Protein AF-A0A7K2E8W6-F1 (afdb_monomer)

Mean predicted aligned error: 14.7 Å

Secondary structure (DSSP, 8-state):
-----TTTTHHHHHHHHHHHHHHHHHHHHHHHHHHHHHHHHHHHHHHHHHHHHHHHHHHHHHHHHHHHHHHHHHHHHHHHHHHHHHHHHHHHHHHHHHHHHHHHHHHHHHHHHHHHHHHHHTT---PPP-------------

pLDDT: mean 86.45, std 16.89, range [47.06, 98.44]

Solvent-accessible surface area (backbone atoms only — not comparable to full-atom values): 8228 Å² total; per-residue (Å²): 133,86,78,83,50,78,74,75,47,46,65,60,51,46,67,59,48,47,60,52,53,52,51,50,53,51,50,51,52,51,52,50,55,53,51,51,52,54,50,50,54,50,51,49,52,51,51,51,52,53,51,51,53,51,48,51,52,51,52,52,53,53,51,53,50,54,49,52,54,48,55,52,50,53,52,49,53,52,50,49,55,51,50,53,51,51,52,50,54,49,50,53,51,51,52,52,52,49,53,52,49,51,49,52,53,50,54,52,51,52,52,52,51,52,49,52,53,51,44,62,74,66,64,77,63,81,81,78,81,82,80,77,78,76,80,82,86,77,90,84,79,134

Foldseek 3Di:
DDDPDPVNCVVVCCVVVVVVVVVVVVVVVVVVVVVVVVVVVVVVVCVVVVVVVVVVVVVVVVVVVVVVVVVVVVVVVVVVVVVVVVVVVVVVVVVVVVVVVVVVVVVVVVVVVVVVVVCVVVPPDDDDPDDPPDDDDDDDDD

Sequence (142 aa):
METVTLLDLGPIIAAILGPMLAFVAVSMRYQHNDSTKTRELTSELISESSRENRRLISESSRENRRLIERASRENRELIERATDKLSAELADHRQLSEQRHQEVVRSLGEARERLARIEGHLRIGTPPPHENETGEESGRAA

Radius of gyration: 60.52 Å; Cα contacts (8 Å, |Δi|>4): 4; chains: 1; bounding box: 126×43×165 Å

Structure (mmCIF, N/CA/C/O backbone):
data_AF-A0A7K2E8W6-F1
#
_entry.id   AF-A0A7K2E8W6-F1
#
loop_
_atom_site.group_PDB
_atom_site.id
_atom_site.type_symbol
_atom_site.label_atom_id
_atom_site.label_alt_id
_atom_site.label_comp_id
_atom_site.label_asym_id
_atom_site.label_entity_id
_atom_site.label_seq_id
_atom_site.pdbx_PDB_ins_code
_atom_site.Cartn_x
_atom_site.Cartn_y
_atom_site.Cartn_z
_atom_site.occupancy
_atom_site.B_iso_or_equiv
_atom_site.auth_seq_id
_atom_site.auth_comp_id
_atom_site.auth_asym_id
_atom_site.auth_atom_id
_atom_site.pdbx_PDB_model_num
ATOM 1 N N . MET A 1 1 ? -30.868 -17.319 98.111 1.00 47.50 1 MET A N 1
ATOM 2 C CA . MET A 1 1 ? -30.041 -16.859 96.979 1.00 47.50 1 MET A CA 1
ATOM 3 C C . MET A 1 1 ? -30.649 -17.461 95.736 1.00 47.50 1 MET A C 1
ATOM 5 O O . MET A 1 1 ? -30.500 -18.656 95.524 1.00 47.50 1 MET A O 1
ATOM 9 N N . GLU A 1 2 ? -31.440 -16.680 95.009 1.00 53.66 2 GLU A N 1
ATOM 10 C CA . GLU A 1 2 ? -32.034 -17.134 93.752 1.00 53.66 2 GLU A CA 1
ATOM 11 C C . GLU A 1 2 ? -30.914 -17.256 92.718 1.00 53.66 2 GLU A C 1
ATOM 13 O O . GLU A 1 2 ? -30.217 -16.290 92.408 1.00 53.66 2 GLU A O 1
ATOM 18 N N . THR A 1 3 ? -30.668 -18.478 92.256 1.00 53.72 3 THR A N 1
ATOM 19 C CA . THR A 1 3 ? -29.711 -18.750 91.190 1.00 53.72 3 THR A CA 1
ATOM 20 C C . THR A 1 3 ? -30.359 -18.331 89.881 1.00 53.72 3 THR A C 1
ATOM 22 O O . THR A 1 3 ? -31.192 -19.063 89.351 1.00 53.72 3 THR A O 1
ATOM 25 N N . VAL A 1 4 ? -30.007 -17.147 89.376 1.00 59.91 4 VAL A N 1
ATOM 26 C CA . VAL A 1 4 ? -30.399 -16.719 88.028 1.00 59.91 4 VAL A CA 1
ATOM 27 C C . VAL A 1 4 ? -29.858 -17.756 87.052 1.00 59.91 4 VAL A C 1
ATOM 29 O O . VAL A 1 4 ? -28.644 -17.930 86.918 1.00 59.91 4 VAL A O 1
ATOM 32 N N . THR A 1 5 ? -30.759 -18.508 86.428 1.00 59.25 5 THR A N 1
ATOM 33 C CA . THR A 1 5 ? -30.369 -19.529 85.459 1.00 59.25 5 THR A CA 1
ATOM 34 C C . THR A 1 5 ? -30.089 -18.866 84.115 1.00 59.25 5 THR A C 1
ATOM 36 O O . THR A 1 5 ? -30.672 -17.840 83.775 1.00 59.25 5 THR A O 1
ATOM 39 N N . LEU A 1 6 ? -29.196 -19.460 83.321 1.00 56.94 6 LEU A N 1
ATOM 40 C CA . LEU A 1 6 ? -28.830 -18.972 81.985 1.00 56.94 6 LEU A CA 1
ATOM 41 C C . LEU A 1 6 ? -30.056 -18.772 81.059 1.00 56.94 6 LEU A C 1
ATOM 43 O O . LEU A 1 6 ? -29.989 -18.003 80.103 1.00 56.94 6 LEU A O 1
ATOM 47 N N . LEU A 1 7 ? -31.175 -19.443 81.366 1.00 61.59 7 LEU A N 1
ATOM 48 C CA . LEU A 1 7 ? -32.452 -19.328 80.665 1.00 61.59 7 LEU A CA 1
ATOM 49 C C . LEU A 1 7 ? -33.124 -17.952 80.846 1.00 61.59 7 LEU A C 1
ATOM 51 O O . LEU A 1 7 ? -33.717 -17.452 79.892 1.00 61.59 7 LEU A O 1
ATOM 55 N N . ASP A 1 8 ? -32.981 -17.310 82.012 1.00 66.81 8 ASP A N 1
ATOM 56 C CA . ASP A 1 8 ? -33.605 -16.006 82.310 1.00 66.81 8 ASP A CA 1
ATOM 57 C C . ASP A 1 8 ? -32.855 -14.822 81.680 1.00 66.81 8 ASP A C 1
ATOM 59 O O . ASP A 1 8 ? -33.422 -13.748 81.482 1.00 66.81 8 ASP A O 1
ATOM 63 N N . LEU A 1 9 ? -31.583 -15.013 81.306 1.00 71.62 9 LEU A N 1
ATOM 64 C CA . LEU A 1 9 ? -30.803 -14.006 80.576 1.00 71.62 9 LEU A CA 1
ATOM 65 C C . LEU A 1 9 ? -31.080 -14.010 79.064 1.00 71.62 9 LEU A C 1
ATOM 67 O O . LEU A 1 9 ? -30.757 -13.036 78.381 1.00 71.62 9 LEU A O 1
ATOM 71 N N . GLY A 1 10 ? -31.679 -15.080 78.532 1.00 77.75 10 GLY A N 1
ATOM 72 C CA . GLY A 1 10 ? -31.955 -15.258 77.102 1.00 77.75 10 GLY A CA 1
ATOM 73 C C . GLY A 1 10 ? -32.714 -14.092 76.447 1.00 77.75 10 GLY A C 1
ATOM 74 O O . GLY A 1 10 ? -32.266 -13.615 75.403 1.00 77.75 10 GLY A O 1
ATOM 75 N N . PRO A 1 11 ? -33.801 -13.566 77.046 1.00 83.12 11 PRO A N 1
ATOM 76 C CA . PRO A 1 11 ? -34.546 -12.433 76.493 1.00 83.12 11 PRO A CA 1
ATOM 77 C C . PRO A 1 11 ? -33.729 -11.135 76.443 1.00 83.12 11 PRO A C 1
ATOM 79 O O . PRO A 1 11 ? -33.816 -10.389 75.471 1.00 83.12 11 PRO A O 1
ATOM 82 N N . ILE A 1 12 ? -32.899 -10.881 77.461 1.00 81.88 12 ILE A N 1
ATOM 83 C CA . ILE A 1 12 ? -32.038 -9.690 77.533 1.00 81.88 12 ILE A CA 1
ATOM 84 C C . ILE A 1 12 ? -30.930 -9.784 76.479 1.00 81.88 12 ILE A C 1
ATOM 86 O O . ILE A 1 12 ? -30.684 -8.831 75.740 1.00 81.88 12 ILE A O 1
ATOM 90 N N . ILE A 1 13 ? -30.304 -10.956 76.353 1.00 81.56 13 ILE A N 1
ATOM 91 C CA . ILE A 1 13 ? -29.292 -11.226 75.326 1.00 81.56 13 ILE A CA 1
ATOM 92 C C . ILE A 1 13 ? -29.904 -11.091 73.923 1.00 81.56 13 ILE A C 1
ATOM 94 O O . ILE A 1 13 ? -29.300 -10.460 73.057 1.00 81.56 13 ILE A O 1
ATOM 98 N N . ALA A 1 14 ? -31.113 -11.612 73.698 1.00 81.94 14 ALA A N 1
ATOM 99 C CA . ALA A 1 14 ? -31.820 -11.483 72.424 1.00 81.94 14 ALA A CA 1
ATOM 100 C C . ALA A 1 14 ? -32.188 -10.024 72.097 1.00 81.94 14 ALA A C 1
ATOM 102 O O . ALA A 1 14 ? -32.047 -9.608 70.946 1.00 81.94 14 ALA A O 1
ATOM 103 N N . ALA A 1 15 ? -32.596 -9.230 73.092 1.00 86.69 15 ALA A N 1
ATOM 104 C CA . ALA A 1 15 ? -32.916 -7.814 72.915 1.00 86.69 15 ALA A CA 1
ATOM 105 C C . ALA A 1 15 ? -31.688 -6.964 72.540 1.00 86.69 15 ALA A C 1
ATOM 107 O O . ALA A 1 15 ? -31.827 -5.982 71.813 1.00 86.69 15 ALA A O 1
ATOM 108 N N . ILE A 1 16 ? -30.491 -7.349 72.995 1.00 88.25 16 ILE A N 1
ATOM 109 C CA . ILE A 1 16 ? -29.239 -6.633 72.705 1.00 88.25 16 ILE A CA 1
ATOM 110 C C . ILE A 1 16 ? -28.597 -7.129 71.400 1.00 88.25 16 ILE A C 1
ATOM 112 O O . ILE A 1 16 ? -28.210 -6.325 70.550 1.00 88.25 16 ILE A O 1
ATOM 116 N N . LEU A 1 17 ? -28.492 -8.448 71.206 1.00 89.94 17 LEU A N 1
ATOM 117 C CA . LEU A 1 17 ? -27.829 -9.030 70.033 1.00 89.94 17 LEU A CA 1
ATOM 118 C C . LEU A 1 17 ? -28.711 -9.037 68.783 1.00 89.94 17 LEU A C 1
ATOM 120 O O . LEU A 1 17 ? -28.184 -8.938 67.675 1.00 89.94 17 LEU A O 1
ATOM 124 N N . GLY A 1 18 ? -30.033 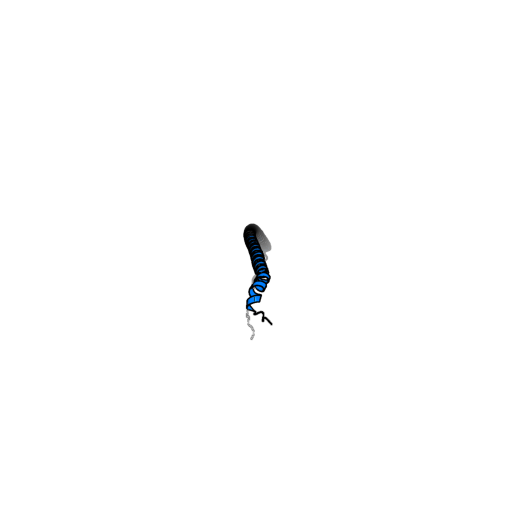-9.127 68.934 1.00 91.50 18 GLY A N 1
ATOM 125 C CA . GLY A 1 18 ? -30.977 -9.151 67.814 1.00 91.50 18 GLY A CA 1
ATOM 126 C C . GLY A 1 18 ? -30.836 -7.942 66.878 1.00 91.50 18 GLY A C 1
ATOM 127 O O . GLY A 1 18 ? -30.625 -8.137 65.678 1.00 91.50 18 GLY A O 1
ATOM 128 N N . PRO A 1 19 ? -30.870 -6.698 67.394 1.00 93.00 19 PRO A N 1
ATOM 129 C CA . PRO A 1 19 ? -30.662 -5.496 66.589 1.00 93.00 19 PRO A CA 1
ATOM 130 C C . PRO A 1 19 ? -29.278 -5.443 65.931 1.00 93.00 19 PRO A C 1
ATOM 132 O O . PRO A 1 19 ? -29.172 -5.060 64.767 1.00 93.00 19 PRO A O 1
ATOM 135 N N . MET A 1 20 ? -28.222 -5.864 66.640 1.00 92.88 20 MET A N 1
ATOM 136 C CA . MET A 1 20 ? -26.860 -5.910 66.091 1.00 92.88 20 MET A CA 1
ATOM 137 C C . MET A 1 20 ? -26.752 -6.882 64.913 1.00 92.88 20 MET A C 1
ATOM 139 O O . MET A 1 20 ? -26.228 -6.518 63.861 1.00 92.88 20 MET A O 1
ATOM 143 N N . LEU A 1 21 ? -27.283 -8.098 65.054 1.00 92.62 21 LEU A N 1
ATOM 144 C CA . LEU A 1 21 ? -27.291 -9.095 63.982 1.00 92.62 21 LEU A CA 1
ATOM 145 C C . LEU A 1 21 ? -28.118 -8.627 62.780 1.00 92.62 21 LEU A C 1
ATOM 147 O O . LEU A 1 21 ? -27.684 -8.794 61.640 1.00 92.62 21 LEU A O 1
ATOM 151 N N . ALA A 1 22 ? -29.267 -7.986 63.018 1.00 92.50 22 ALA A N 1
ATOM 152 C CA . ALA A 1 22 ? -30.075 -7.396 61.954 1.00 92.50 22 ALA A CA 1
ATOM 153 C C . ALA A 1 22 ? -29.315 -6.282 61.213 1.00 92.50 22 ALA A C 1
ATOM 155 O O . ALA A 1 22 ? -29.296 -6.261 59.981 1.00 92.50 22 ALA A O 1
ATOM 156 N N . PHE A 1 23 ? -28.629 -5.401 61.944 1.00 94.56 23 PHE A N 1
ATOM 157 C CA . PHE A 1 23 ? -27.821 -4.330 61.364 1.00 94.56 23 PHE A CA 1
ATOM 158 C C . PHE A 1 23 ? -26.657 -4.868 60.518 1.00 94.56 23 PHE A C 1
ATOM 160 O O . PHE A 1 23 ? -26.439 -4.400 59.396 1.00 94.56 23 PHE A O 1
ATOM 167 N N . VAL A 1 24 ? -25.941 -5.885 61.009 1.00 94.25 24 VAL A N 1
ATOM 168 C CA . VAL A 1 24 ? -24.858 -6.545 60.260 1.00 94.25 24 VAL A CA 1
ATOM 169 C C . VAL A 1 24 ? -25.400 -7.212 58.996 1.00 94.25 24 VAL A C 1
ATOM 171 O O . VAL A 1 24 ? -24.829 -7.028 57.922 1.00 94.25 24 VAL A O 1
ATOM 174 N N . ALA A 1 25 ? -26.527 -7.922 59.082 1.00 92.25 25 ALA A N 1
ATOM 175 C CA . ALA A 1 25 ? -27.146 -8.566 57.925 1.00 92.25 25 ALA A CA 1
ATOM 176 C C . ALA A 1 25 ? -27.578 -7.552 56.850 1.00 92.25 25 ALA A C 1
ATOM 178 O O . ALA A 1 25 ? -27.361 -7.784 55.657 1.00 92.25 25 ALA A O 1
ATOM 179 N N . VAL A 1 26 ? -28.152 -6.413 57.252 1.00 93.25 26 VAL A N 1
ATOM 180 C CA . VAL A 1 26 ? -28.512 -5.322 56.331 1.00 93.25 26 VAL A CA 1
ATOM 181 C C . VAL A 1 26 ? -27.261 -4.705 55.704 1.00 93.25 26 VAL A C 1
ATOM 183 O O . VAL A 1 26 ? -27.216 -4.528 54.486 1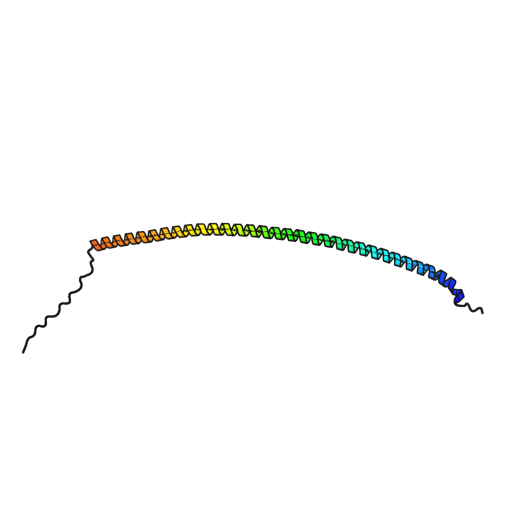.00 93.25 26 VAL A O 1
ATOM 186 N N . SER A 1 27 ? -26.222 -4.450 56.501 1.00 91.12 27 SER A N 1
ATOM 187 C CA . SER A 1 27 ? -24.962 -3.864 56.026 1.00 91.12 27 SER A CA 1
ATOM 188 C C . SER A 1 27 ? -24.244 -4.776 55.028 1.00 91.12 27 SER A C 1
ATOM 190 O O . SER A 1 27 ? -23.800 -4.313 53.979 1.00 91.12 27 SER A O 1
ATOM 192 N N . MET A 1 28 ? -24.193 -6.084 55.300 1.00 90.94 28 MET A N 1
ATOM 193 C CA . MET A 1 28 ? -23.627 -7.073 54.379 1.00 90.94 28 MET A CA 1
ATOM 194 C C . MET A 1 28 ? -24.398 -7.130 53.059 1.00 90.94 28 MET A C 1
ATOM 196 O O . MET A 1 28 ? -23.784 -7.162 51.995 1.00 90.94 28 MET A O 1
ATOM 200 N N . ARG A 1 29 ? -25.738 -7.103 53.099 1.00 89.25 29 ARG A N 1
ATOM 201 C CA . ARG A 1 29 ? -26.561 -7.072 51.877 1.00 89.25 29 ARG A CA 1
ATOM 202 C C . ARG A 1 29 ? -26.336 -5.799 51.071 1.00 89.25 29 ARG A C 1
ATOM 204 O O . ARG A 1 29 ? -26.263 -5.868 49.847 1.00 89.25 29 ARG A O 1
ATOM 211 N N . TYR A 1 30 ? -26.205 -4.660 51.747 1.00 93.25 30 TYR A N 1
ATOM 212 C CA . TYR A 1 30 ? -25.917 -3.389 51.095 1.00 93.25 30 TYR A CA 1
ATOM 213 C C . TYR A 1 30 ? -24.556 -3.420 50.387 1.00 93.25 30 TYR A C 1
ATOM 215 O O . TYR A 1 30 ? -24.488 -3.159 49.189 1.00 93.25 30 TYR A O 1
ATOM 223 N N . GLN A 1 31 ? -23.495 -3.830 51.091 1.00 89.69 31 GLN A N 1
ATOM 224 C CA . GLN A 1 31 ? -22.151 -3.956 50.516 1.00 89.69 31 GLN A CA 1
ATOM 225 C C . GLN A 1 31 ? -22.099 -4.971 49.372 1.00 89.69 31 GLN A C 1
ATOM 227 O O . GLN A 1 31 ? -21.435 -4.733 48.366 1.00 89.69 31 GLN A O 1
ATOM 232 N N . HIS A 1 32 ? -22.815 -6.091 49.499 1.00 90.38 32 HIS A N 1
ATOM 233 C CA . HIS A 1 32 ? -22.897 -7.082 48.435 1.00 90.38 32 HIS A CA 1
ATOM 234 C C . HIS A 1 32 ? -23.528 -6.490 47.171 1.00 90.38 32 HIS A C 1
ATOM 236 O O . HIS A 1 32 ? -22.951 -6.623 46.097 1.00 90.38 32 HIS A O 1
ATOM 242 N N . ASN A 1 33 ? -24.654 -5.785 47.307 1.00 91.12 33 ASN A N 1
ATOM 243 C CA . ASN A 1 33 ? -25.352 -5.165 46.181 1.00 91.12 33 ASN A CA 1
ATOM 244 C C . ASN A 1 33 ? -24.534 -4.042 45.517 1.00 91.12 33 ASN A C 1
ATOM 246 O O . ASN A 1 33 ? -24.563 -3.868 44.301 1.00 91.12 33 ASN A O 1
ATOM 250 N N . ASP A 1 34 ? -23.797 -3.266 46.307 1.00 92.44 34 ASP A N 1
ATOM 251 C CA . ASP A 1 34 ? -22.915 -2.221 45.782 1.00 92.44 34 ASP A CA 1
ATOM 252 C C . ASP A 1 34 ? -21.710 -2.821 45.033 1.00 92.44 34 ASP A C 1
ATOM 254 O O . ASP A 1 34 ? -21.352 -2.404 43.925 1.00 92.44 34 ASP A O 1
ATOM 258 N N . SER A 1 35 ? -21.141 -3.898 45.584 1.00 91.19 35 SER A N 1
ATOM 259 C CA . SER A 1 35 ? -20.049 -4.645 44.959 1.00 91.19 35 SER A CA 1
ATOM 260 C C . SER A 1 35 ? -20.475 -5.317 43.650 1.00 91.19 35 SER A C 1
ATOM 262 O O . SER 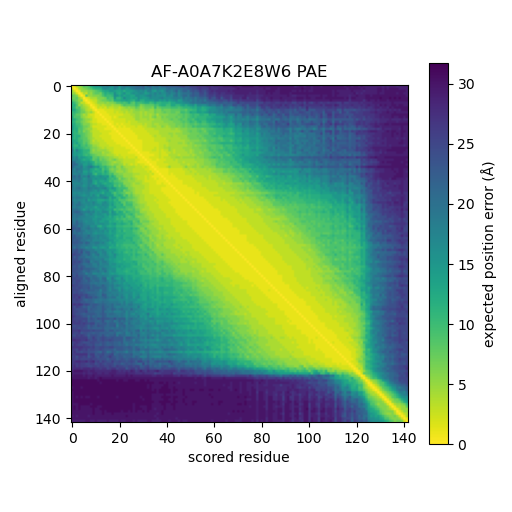A 1 35 ? -19.716 -5.289 42.676 1.00 91.19 35 SER A O 1
ATOM 264 N N . THR A 1 36 ? -21.682 -5.889 43.585 1.00 92.69 36 THR A N 1
ATOM 265 C CA . THR A 1 36 ? -22.204 -6.499 42.351 1.00 92.69 36 THR A CA 1
ATOM 266 C C . THR A 1 36 ? -22.408 -5.456 41.263 1.00 92.69 36 THR A C 1
ATOM 268 O O . THR A 1 36 ? -21.905 -5.650 40.159 1.00 92.69 36 THR A O 1
ATOM 271 N N . LYS A 1 37 ? -23.019 -4.308 41.581 1.00 93.81 37 LYS A N 1
ATOM 272 C CA . LYS A 1 37 ? -23.195 -3.210 40.614 1.00 93.81 37 LYS A CA 1
ATOM 273 C C . LYS A 1 37 ? -21.864 -2.693 40.079 1.00 93.81 37 LYS A C 1
ATOM 275 O O . LYS A 1 37 ? -21.709 -2.503 38.878 1.00 93.81 37 LYS A O 1
ATOM 280 N N . THR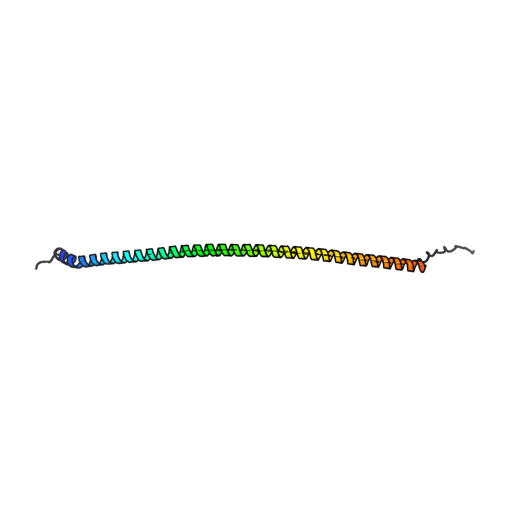 A 1 38 ? -20.877 -2.511 40.955 1.00 93.12 38 THR A N 1
ATOM 281 C CA . THR A 1 38 ? -19.542 -2.047 40.544 1.00 93.12 38 THR A CA 1
ATOM 282 C C . THR A 1 38 ? -18.876 -3.043 39.593 1.00 93.12 38 THR A C 1
ATOM 284 O O . THR A 1 38 ? -18.273 -2.651 38.591 1.00 93.12 38 THR A O 1
ATOM 287 N N . ARG A 1 39 ? -19.007 -4.346 39.870 1.00 94.75 39 ARG A N 1
ATOM 288 C CA . ARG A 1 39 ? -18.496 -5.411 38.996 1.00 94.75 39 ARG A CA 1
ATOM 289 C C . ARG A 1 39 ? -19.198 -5.446 37.646 1.00 94.75 39 ARG A C 1
ATOM 291 O O . ARG A 1 39 ? -18.514 -5.593 36.638 1.00 94.75 39 ARG A O 1
ATOM 298 N N . GLU A 1 40 ? -20.517 -5.298 37.625 1.00 95.38 40 GLU A N 1
ATOM 299 C CA . GLU A 1 40 ? -21.307 -5.252 36.391 1.00 95.38 40 GLU A CA 1
ATOM 300 C C . GLU A 1 40 ? -20.887 -4.072 35.515 1.00 95.38 40 GLU A C 1
ATOM 302 O O . GLU A 1 40 ? -20.497 -4.287 34.370 1.00 95.38 40 GLU A O 1
ATOM 307 N N . LEU A 1 41 ? -20.827 -2.863 36.083 1.00 96.31 41 LEU A N 1
ATOM 308 C CA . LEU A 1 41 ? -20.376 -1.660 35.375 1.00 96.31 41 LEU A CA 1
ATOM 309 C C . LEU A 1 41 ? -18.950 -1.810 34.834 1.00 96.31 41 LEU A C 1
ATOM 311 O O . LEU A 1 41 ? -18.665 -1.454 33.693 1.00 96.31 41 LEU A O 1
ATOM 315 N N . THR A 1 42 ? -18.045 -2.377 35.636 1.00 96.69 42 THR A N 1
ATOM 316 C CA . THR A 1 42 ? -16.659 -2.606 35.204 1.00 96.69 42 THR A CA 1
ATOM 317 C C . THR A 1 42 ? -16.598 -3.631 34.071 1.00 96.69 42 THR A C 1
ATOM 319 O O . THR A 1 42 ? -15.873 -3.441 33.096 1.00 96.69 42 THR A O 1
ATOM 322 N N . SER A 1 43 ? -17.367 -4.716 34.171 1.00 97.00 43 SER A N 1
ATOM 323 C CA . SER A 1 43 ? -17.436 -5.748 33.135 1.00 97.00 43 SER A CA 1
ATOM 324 C C . SER A 1 43 ? -18.034 -5.207 31.837 1.00 97.00 43 SER A C 1
ATOM 326 O O . SER A 1 43 ? -17.565 -5.559 30.752 1.00 97.00 43 SER A O 1
ATOM 328 N N . GLU A 1 44 ? -19.055 -4.360 31.931 1.00 97.56 44 GLU A N 1
ATOM 329 C CA . GLU A 1 44 ? -19.687 -3.718 30.783 1.00 97.56 44 GLU A CA 1
ATOM 330 C C . GLU A 1 44 ? -18.712 -2.771 30.082 1.00 97.56 44 GLU A C 1
ATOM 332 O O . GLU A 1 44 ? -18.482 -2.924 28.881 1.00 97.56 44 GLU A O 1
ATOM 337 N N . LEU A 1 45 ? -18.031 -1.909 30.842 1.00 97.56 45 LEU A N 1
ATOM 338 C CA . LEU A 1 45 ? -17.010 -1.001 30.317 1.00 97.56 45 LEU A CA 1
ATOM 339 C C . LEU A 1 45 ? -15.865 -1.758 29.627 1.00 97.56 45 LEU A C 1
ATOM 341 O O . LEU A 1 45 ? -15.444 -1.397 28.527 1.00 97.56 45 LEU A O 1
ATOM 345 N N . ILE A 1 46 ? -15.371 -2.838 30.243 1.00 97.56 46 ILE A N 1
ATOM 346 C CA . ILE A 1 46 ? -14.326 -3.685 29.646 1.00 97.56 46 ILE A CA 1
ATOM 347 C C . ILE A 1 46 ? -14.830 -4.328 28.351 1.00 97.56 46 ILE A C 1
ATOM 349 O O . ILE A 1 46 ? -14.099 -4.381 27.359 1.00 97.56 46 ILE A O 1
ATOM 353 N N . SER A 1 47 ? -16.066 -4.826 28.340 1.00 97.50 47 SER A N 1
ATOM 354 C CA . SER A 1 47 ? -16.668 -5.449 27.160 1.00 97.50 47 SER A CA 1
ATOM 355 C C . SER A 1 47 ? -16.824 -4.448 26.013 1.00 97.50 47 SER A C 1
ATOM 357 O O . SER A 1 47 ? -16.458 -4.759 24.875 1.00 97.50 47 SER A O 1
ATOM 359 N N . GLU A 1 48 ? -17.311 -3.243 26.303 1.00 97.94 48 GLU A N 1
ATOM 360 C CA . GLU A 1 48 ? -17.475 -2.172 25.322 1.00 97.94 48 GLU A CA 1
ATOM 361 C C . GLU A 1 48 ? -16.125 -1.721 24.756 1.00 97.94 48 GLU A C 1
ATOM 363 O O . GLU A 1 48 ? -15.913 -1.804 23.542 1.00 97.94 48 GLU A O 1
ATOM 368 N N . SER A 1 49 ? -15.165 -1.398 25.626 1.00 96.88 49 SER A N 1
ATOM 369 C CA . SER A 1 49 ? -13.805 -1.027 25.219 1.00 96.88 49 SER A CA 1
ATOM 370 C C . SER A 1 49 ? -13.132 -2.135 24.398 1.00 96.88 49 SER A C 1
ATOM 372 O O . SER A 1 49 ? -12.482 -1.884 23.382 1.00 96.88 49 SER A O 1
ATOM 374 N N . SER A 1 50 ? -13.334 -3.401 24.770 1.00 97.12 50 SER A N 1
ATOM 375 C CA . SER A 1 50 ? -12.802 -4.542 24.022 1.00 97.12 50 SER A CA 1
ATOM 376 C C . SER A 1 50 ? -13.434 -4.696 22.633 1.00 97.12 50 SER A C 1
ATOM 378 O O . SER A 1 50 ? -12.760 -5.142 21.695 1.00 97.12 50 SER A O 1
ATOM 380 N N . ARG A 1 51 ? -14.720 -4.364 22.468 1.00 98.12 51 ARG A N 1
ATOM 381 C CA . ARG A 1 51 ? -15.380 -4.356 21.151 1.00 98.12 51 ARG A CA 1
ATOM 382 C C . ARG A 1 51 ? -14.860 -3.219 20.286 1.00 98.12 51 ARG A C 1
ATOM 384 O O . ARG A 1 51 ? -14.537 -3.460 19.123 1.00 98.12 51 ARG A O 1
ATOM 391 N N . GLU A 1 52 ? -14.742 -2.024 20.850 1.00 98.12 52 GLU A N 1
ATOM 392 C CA . GLU A 1 52 ? -14.221 -0.856 20.143 1.00 98.12 52 GLU A CA 1
ATOM 393 C C . GLU A 1 52 ? -12.777 -1.081 19.682 1.00 98.12 52 GLU A C 1
ATOM 395 O O . GLU A 1 52 ? -12.482 -0.958 18.493 1.00 98.12 52 GLU A O 1
ATOM 400 N N . ASN A 1 53 ? -11.903 -1.554 20.573 1.00 98.00 53 ASN A N 1
ATOM 401 C CA . ASN A 1 53 ? -10.518 -1.877 20.228 1.00 98.00 53 ASN A CA 1
ATOM 402 C C . ASN A 1 53 ? -10.430 -2.911 19.101 1.00 98.00 53 ASN A C 1
ATOM 404 O O . ASN A 1 53 ? -9.654 -2.750 18.158 1.00 98.00 53 ASN A O 1
ATOM 408 N N . ARG A 1 54 ? -11.256 -3.965 19.146 1.00 98.25 54 ARG A N 1
ATOM 409 C CA . ARG A 1 54 ? -11.307 -4.962 18.065 1.00 98.25 54 ARG A CA 1
ATOM 410 C C . ARG A 1 54 ? -11.751 -4.356 16.741 1.00 98.25 54 ARG A C 1
ATOM 412 O O . ARG A 1 54 ? -11.196 -4.709 15.698 1.00 98.25 54 ARG A O 1
ATOM 419 N N . ARG A 1 55 ? -12.726 -3.449 16.772 1.00 98.44 55 ARG A N 1
ATOM 420 C CA . ARG A 1 55 ? -13.190 -2.737 15.582 1.00 98.44 55 ARG A CA 1
ATOM 421 C C . ARG A 1 55 ? -12.076 -1.870 14.992 1.00 98.44 55 ARG A C 1
ATOM 423 O O . ARG A 1 55 ? -11.783 -2.025 13.809 1.00 98.44 55 ARG A O 1
ATOM 430 N N . LEU A 1 56 ? -11.418 -1.048 15.808 1.00 98.31 56 LEU A N 1
ATOM 431 C CA . LEU A 1 56 ? -10.323 -0.173 15.375 1.00 98.31 56 LEU A CA 1
ATOM 432 C C . LEU A 1 56 ? -9.155 -0.966 14.778 1.00 98.31 56 LEU A C 1
ATOM 434 O O . LEU A 1 56 ? -8.665 -0.634 13.699 1.00 98.31 56 LEU A O 1
ATOM 438 N N . ILE A 1 57 ? -8.753 -2.067 15.423 1.00 98.25 57 ILE A N 1
ATOM 439 C CA . ILE A 1 57 ? -7.704 -2.957 14.901 1.00 98.25 57 ILE A CA 1
ATOM 440 C C . ILE A 1 57 ? -8.113 -3.541 13.542 1.00 98.25 57 ILE A C 1
ATOM 442 O O . ILE A 1 57 ? -7.298 -3.600 12.621 1.00 98.25 57 ILE A O 1
ATOM 446 N N . SER A 1 58 ? -9.370 -3.965 13.391 1.00 97.88 58 SER A N 1
ATOM 447 C CA . SER A 1 58 ? -9.863 -4.525 12.129 1.00 97.88 58 SER A CA 1
ATOM 448 C C . SER A 1 58 ? -9.887 -3.488 11.002 1.00 97.88 58 SER A C 1
ATOM 450 O O . SER A 1 58 ? -9.461 -3.786 9.883 1.00 97.88 58 SER A O 1
ATOM 452 N N . GLU A 1 59 ? -10.350 -2.272 11.293 1.00 98.38 59 GLU A N 1
ATOM 453 C CA . GLU A 1 59 ? -10.381 -1.161 10.339 1.00 98.38 59 GLU A CA 1
ATOM 454 C C . GLU A 1 59 ? -8.963 -0.766 9.909 1.00 98.38 59 GLU A C 1
ATOM 456 O O . GLU A 1 59 ? -8.669 -0.778 8.711 1.00 98.38 59 GLU A O 1
ATOM 461 N N . SER A 1 60 ? -8.059 -0.551 10.869 1.00 97.69 60 SER A N 1
ATOM 462 C CA . SER A 1 60 ? -6.654 -0.220 10.599 1.00 97.69 60 SER A CA 1
ATOM 463 C C . SER A 1 60 ? -5.944 -1.320 9.800 1.00 97.69 60 SER A C 1
ATOM 465 O O . SER A 1 60 ? -5.243 -1.045 8.825 1.00 97.69 60 SER A O 1
ATOM 467 N N . SER A 1 61 ? -6.177 -2.593 10.134 1.00 97.56 61 SER A N 1
ATOM 468 C CA . SER A 1 61 ? -5.596 -3.721 9.398 1.00 97.56 61 SER A CA 1
ATOM 469 C C . SER A 1 61 ? -6.072 -3.774 7.940 1.00 97.56 61 SER A C 1
ATOM 471 O O . SER A 1 61 ? -5.271 -4.012 7.029 1.00 97.56 61 SER A O 1
ATOM 473 N N . ARG A 1 62 ? -7.362 -3.506 7.689 1.00 98.31 62 ARG A N 1
ATOM 474 C CA . ARG A 1 62 ? -7.907 -3.425 6.323 1.00 98.31 62 ARG A CA 1
ATOM 475 C C . ARG A 1 62 ? -7.314 -2.261 5.543 1.00 98.31 62 ARG A C 1
ATOM 477 O O . ARG A 1 62 ? -7.002 -2.429 4.365 1.00 98.31 62 ARG A O 1
ATOM 484 N N . GLU A 1 63 ? -7.177 -1.100 6.169 1.00 98.25 63 GLU A N 1
ATOM 485 C CA . GLU A 1 63 ? -6.583 0.071 5.528 1.00 98.25 63 GLU A CA 1
ATOM 486 C C . GLU A 1 63 ? -5.121 -0.178 5.151 1.00 98.25 63 GLU A C 1
ATOM 488 O O . GLU A 1 63 ? -4.756 -0.003 3.986 1.00 98.25 63 GLU A O 1
ATOM 493 N N . ASN A 1 64 ? -4.322 -0.703 6.082 1.00 98.25 64 ASN A N 1
ATOM 494 C CA . ASN A 1 64 ? -2.931 -1.066 5.819 1.00 98.25 64 ASN A CA 1
ATOM 495 C C . ASN A 1 64 ? -2.812 -2.061 4.664 1.00 98.25 64 ASN A C 1
ATOM 497 O O . ASN A 1 64 ? -1.988 -1.874 3.769 1.00 98.25 64 ASN A O 1
ATOM 501 N N . ARG A 1 65 ? -3.674 -3.085 4.622 1.00 98.44 65 ARG A N 1
ATOM 502 C CA . ARG A 1 65 ? -3.688 -4.037 3.504 1.00 98.44 65 ARG A CA 1
ATOM 503 C C . ARG A 1 65 ? -3.970 -3.340 2.169 1.00 98.44 65 ARG A C 1
ATOM 505 O O . ARG A 1 65 ? -3.255 -3.576 1.200 1.00 98.44 65 ARG A O 1
ATOM 512 N N . ARG A 1 66 ? -4.950 -2.432 2.123 1.00 98.19 66 ARG A N 1
ATOM 513 C CA . ARG A 1 66 ? -5.272 -1.656 0.910 1.00 98.19 66 ARG A CA 1
ATOM 514 C C . ARG A 1 66 ? -4.132 -0.740 0.470 1.00 98.19 66 ARG A C 1
ATOM 516 O O . ARG A 1 66 ? -3.975 -0.517 -0.730 1.00 98.19 66 ARG A O 1
ATOM 523 N N . LEU A 1 67 ? -3.387 -0.161 1.409 1.00 98.25 67 LEU A N 1
ATOM 524 C CA . LEU A 1 67 ? -2.221 0.670 1.101 1.00 98.25 67 LEU A CA 1
ATOM 525 C C . LEU A 1 67 ? -1.095 -0.172 0.497 1.00 98.25 67 LEU A C 1
ATOM 527 O O . LEU A 1 67 ? -0.580 0.182 -0.560 1.00 98.25 67 LEU A O 1
ATOM 531 N N . ILE A 1 68 ? -0.790 -1.323 1.101 1.00 98.31 68 ILE A N 1
ATOM 532 C CA . ILE A 1 68 ? 0.229 -2.255 0.596 1.00 98.31 68 ILE A CA 1
ATOM 533 C C . ILE A 1 68 ? -0.124 -2.743 -0.814 1.00 98.31 68 ILE A C 1
ATOM 535 O O . ILE A 1 68 ? 0.725 -2.732 -1.702 1.00 98.31 68 ILE A O 1
ATOM 539 N N . GLU A 1 69 ? -1.378 -3.130 -1.053 1.00 98.12 69 GLU A N 1
ATOM 540 C CA . GLU A 1 69 ? -1.822 -3.579 -2.378 1.00 98.12 69 GLU A CA 1
ATOM 541 C C . GLU A 1 69 ? -1.719 -2.478 -3.441 1.00 98.12 69 GLU A C 1
ATOM 543 O O . GLU A 1 69 ? -1.343 -2.757 -4.579 1.00 98.12 69 GLU A O 1
ATOM 548 N N . ARG A 1 70 ? -2.053 -1.227 -3.093 1.00 98.19 70 ARG A N 1
ATOM 549 C CA . ARG A 1 70 ? -1.905 -0.084 -4.008 1.00 98.19 70 ARG A CA 1
ATOM 550 C C . ARG A 1 70 ? -0.442 0.179 -4.338 1.00 98.19 70 ARG A C 1
ATOM 552 O O . ARG A 1 70 ? -0.092 0.146 -5.512 1.00 98.19 70 ARG A O 1
ATOM 559 N N . ALA A 1 71 ? 0.406 0.310 -3.321 1.00 97.44 71 ALA A N 1
ATOM 560 C CA . ALA A 1 71 ? 1.835 0.536 -3.512 1.00 97.44 71 ALA A CA 1
ATOM 561 C C . ALA A 1 71 ? 2.498 -0.597 -4.315 1.00 97.44 71 ALA A C 1
ATOM 563 O O . ALA A 1 71 ? 3.344 -0.355 -5.170 1.00 97.44 71 ALA A O 1
ATOM 564 N N . SER A 1 72 ? 2.090 -1.850 -4.086 1.00 97.81 72 SER A N 1
ATOM 565 C CA . SER A 1 72 ? 2.606 -2.994 -4.842 1.00 97.81 72 SER A CA 1
ATOM 566 C C . SER A 1 72 ? 2.209 -2.951 -6.321 1.00 97.81 72 SER A C 1
ATOM 568 O O . SER A 1 72 ? 3.046 -3.257 -7.172 1.00 97.81 72 SER A O 1
ATOM 570 N N . ARG A 1 73 ? 0.968 -2.553 -6.637 1.00 98.19 73 ARG A N 1
ATOM 571 C CA . ARG A 1 73 ? 0.517 -2.366 -8.027 1.00 98.19 73 ARG A CA 1
ATOM 572 C C . ARG A 1 73 ? 1.280 -1.239 -8.715 1.00 98.19 73 ARG A C 1
ATOM 574 O O . ARG A 1 73 ? 1.834 -1.465 -9.783 1.00 98.19 73 ARG A O 1
ATOM 581 N N . GLU A 1 74 ? 1.381 -0.083 -8.068 1.00 98.06 74 GLU A N 1
ATOM 582 C CA . GLU A 1 74 ? 2.108 1.075 -8.600 1.00 98.06 74 GLU A CA 1
ATOM 583 C C . GLU A 1 74 ? 3.581 0.745 -8.870 1.00 98.06 74 GLU A C 1
ATOM 585 O O . GLU A 1 74 ? 4.093 1.025 -9.952 1.00 98.06 74 GLU A O 1
ATOM 590 N N . ASN A 1 75 ? 4.253 0.064 -7.937 1.00 98.06 75 ASN A N 1
ATOM 591 C CA . ASN A 1 75 ? 5.637 -0.364 -8.138 1.00 98.06 75 ASN A CA 1
ATOM 592 C C . ASN A 1 75 ? 5.785 -1.340 -9.307 1.00 98.06 75 ASN A C 1
ATOM 594 O O . ASN A 1 75 ? 6.748 -1.238 -10.064 1.00 98.06 75 ASN A O 1
ATOM 598 N N . ARG A 1 76 ? 4.847 -2.282 -9.474 1.00 98.12 76 ARG A N 1
ATOM 599 C CA . ARG A 1 76 ? 4.877 -3.210 -10.610 1.00 98.12 76 ARG A CA 1
ATOM 600 C C . ARG A 1 76 ? 4.741 -2.459 -11.934 1.00 98.12 76 ARG A C 1
ATOM 602 O O . ARG A 1 76 ? 5.538 -2.709 -12.831 1.00 98.12 76 ARG A O 1
ATOM 609 N N . GLU A 1 77 ? 3.801 -1.522 -12.032 1.00 97.94 77 GLU A N 1
ATOM 610 C CA . GLU A 1 77 ? 3.622 -0.706 -13.240 1.00 97.94 77 GLU A CA 1
ATOM 611 C C . GLU A 1 77 ? 4.859 0.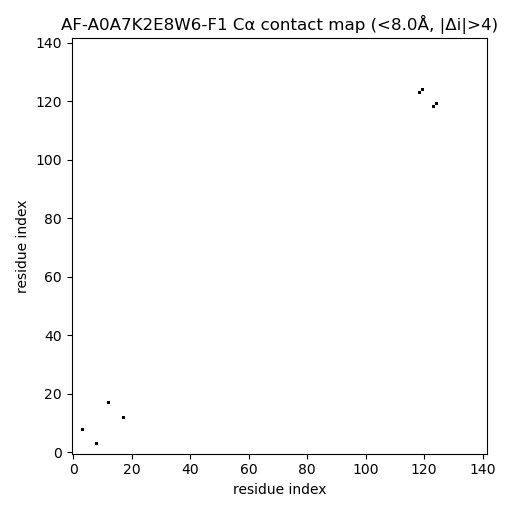144 -13.556 1.00 97.94 77 GLU A C 1
ATOM 613 O O . GLU A 1 77 ? 5.244 0.278 -14.716 1.00 97.94 77 GLU A O 1
ATOM 618 N N . LEU A 1 78 ? 5.508 0.714 -12.536 1.00 98.06 78 LEU A N 1
ATOM 619 C CA . LEU A 1 78 ? 6.744 1.476 -12.722 1.00 98.06 78 LEU A CA 1
ATOM 620 C C . LEU A 1 78 ? 7.882 0.600 -13.250 1.00 98.06 78 LEU A C 1
ATOM 622 O O . LEU A 1 78 ? 8.586 1.012 -14.171 1.00 98.06 78 LEU A O 1
ATOM 626 N N . ILE A 1 79 ? 8.050 -0.601 -12.690 1.00 98.00 79 ILE A N 1
ATOM 627 C CA . ILE A 1 79 ? 9.068 -1.558 -13.139 1.00 98.00 79 ILE A CA 1
ATOM 628 C C . ILE A 1 79 ? 8.805 -1.983 -14.582 1.00 98.00 79 ILE A C 1
ATOM 630 O O . ILE A 1 79 ? 9.742 -2.019 -15.376 1.00 98.00 79 ILE A O 1
ATOM 634 N N . GLU A 1 80 ? 7.556 -2.275 -14.934 1.00 97.94 80 GLU A N 1
ATOM 635 C CA . GLU A 1 80 ? 7.170 -2.670 -16.290 1.00 97.94 80 GLU A CA 1
ATOM 636 C C . GLU A 1 80 ? 7.494 -1.561 -17.296 1.00 97.94 80 GLU A C 1
ATOM 638 O O . GLU A 1 80 ? 8.288 -1.778 -18.208 1.00 97.94 80 GLU A O 1
ATOM 643 N N . ARG A 1 81 ? 7.039 -0.326 -17.045 1.00 97.62 81 ARG A N 1
ATOM 644 C CA . ARG A 1 81 ? 7.345 0.823 -17.918 1.00 97.62 81 ARG A CA 1
ATOM 645 C C . ARG A 1 81 ? 8.843 1.092 -18.039 1.00 97.62 81 ARG A C 1
ATOM 647 O O . ARG A 1 81 ? 9.323 1.442 -19.117 1.00 97.62 81 ARG A O 1
ATOM 654 N N . ALA A 1 82 ? 9.585 0.970 -16.938 1.00 97.38 82 ALA A N 1
ATOM 655 C CA . ALA A 1 82 ? 11.032 1.147 -16.954 1.00 97.38 82 ALA A CA 1
ATOM 656 C C . ALA A 1 82 ? 11.716 0.055 -17.784 1.00 97.38 82 ALA A C 1
ATOM 658 O O . ALA A 1 82 ? 12.618 0.361 -18.559 1.00 97.38 82 ALA A O 1
ATOM 659 N N . THR A 1 83 ? 11.263 -1.192 -17.653 1.00 97.69 83 THR A N 1
ATOM 660 C CA . THR A 1 83 ? 11.789 -2.340 -18.400 1.00 97.69 83 THR A CA 1
ATOM 661 C C . THR A 1 83 ? 11.503 -2.200 -19.889 1.00 97.69 83 THR A C 1
ATOM 663 O O . THR A 1 83 ? 12.420 -2.355 -20.694 1.00 97.69 83 THR A O 1
ATOM 666 N N . ASP A 1 84 ? 10.279 -1.823 -20.257 1.00 97.81 84 ASP A N 1
ATOM 667 C CA . ASP A 1 84 ? 9.890 -1.592 -21.649 1.00 97.81 84 ASP A CA 1
ATOM 668 C C . ASP A 1 84 ? 10.750 -0.500 -22.278 1.00 97.81 84 ASP A C 1
ATOM 670 O O . ASP A 1 84 ? 11.334 -0.699 -23.347 1.00 97.81 84 ASP A O 1
ATOM 674 N N . LYS A 1 85 ? 10.917 0.625 -21.574 1.00 97.81 85 LYS A N 1
ATOM 675 C CA . LYS A 1 85 ? 11.773 1.720 -22.032 1.00 97.81 85 LYS A CA 1
ATOM 676 C C . LYS A 1 85 ? 13.222 1.267 -22.223 1.00 97.81 85 LYS A C 1
ATOM 678 O O . LYS A 1 85 ? 13.808 1.546 -23.265 1.00 97.81 85 LYS A O 1
ATOM 683 N N . LEU A 1 86 ? 13.787 0.548 -21.251 1.00 97.88 86 LEU A N 1
ATOM 684 C CA . LEU A 1 86 ? 15.162 0.053 -21.341 1.00 97.88 86 LEU A CA 1
ATOM 685 C C . LEU A 1 86 ? 15.332 -0.936 -22.498 1.00 97.88 86 LEU A C 1
ATOM 687 O O . LEU A 1 86 ? 16.361 -0.935 -23.168 1.00 97.88 86 LEU A O 1
ATOM 691 N N . SER A 1 87 ? 14.325 -1.778 -22.738 1.00 97.62 87 SER A N 1
ATOM 692 C CA . SER A 1 87 ? 14.343 -2.749 -23.830 1.00 97.62 87 SER A CA 1
ATOM 693 C C . SER A 1 87 ? 14.336 -2.066 -25.200 1.00 97.62 87 SER A C 1
ATOM 695 O O . SER A 1 87 ? 15.098 -2.468 -26.079 1.00 97.62 87 SER A O 1
ATOM 697 N N . ALA A 1 88 ? 13.552 -0.993 -25.351 1.00 97.12 88 ALA A N 1
ATOM 698 C CA . ALA A 1 88 ? 13.520 -0.181 -26.561 1.00 97.12 88 ALA A CA 1
ATOM 699 C C . ALA A 1 88 ? 14.860 0.535 -26.785 1.00 97.12 88 ALA A C 1
ATOM 701 O O . ALA A 1 88 ? 15.452 0.408 -27.853 1.00 97.12 88 ALA A O 1
ATOM 702 N N . GLU A 1 89 ? 15.400 1.195 -25.755 1.00 97.62 89 GLU A N 1
ATOM 703 C CA . GLU A 1 89 ? 16.705 1.867 -25.840 1.00 97.62 89 GLU A CA 1
ATOM 704 C C . GLU A 1 89 ? 17.844 0.884 -26.163 1.00 97.62 89 GLU A C 1
ATOM 706 O O . GLU A 1 89 ? 18.747 1.198 -26.942 1.00 97.62 89 GLU A O 1
ATOM 711 N N . LEU A 1 90 ? 17.802 -0.332 -25.608 1.00 97.75 90 LEU A N 1
ATOM 712 C CA . LEU A 1 90 ? 18.785 -1.372 -25.905 1.00 97.75 90 LEU A CA 1
ATOM 713 C C . LEU A 1 90 ? 18.675 -1.870 -27.353 1.00 97.75 90 LEU A C 1
ATOM 715 O O . LEU A 1 90 ? 19.704 -2.127 -27.986 1.00 97.75 90 LEU A O 1
ATOM 719 N N . ALA A 1 91 ? 17.456 -2.008 -27.878 1.00 97.19 91 ALA A N 1
ATOM 720 C CA . ALA A 1 91 ? 17.226 -2.376 -29.272 1.00 97.19 91 ALA A CA 1
ATOM 721 C C . ALA A 1 91 ? 17.779 -1.304 -30.225 1.00 97.19 91 ALA A C 1
ATOM 723 O O . ALA A 1 91 ? 18.540 -1.640 -31.137 1.00 97.19 91 ALA A O 1
ATOM 724 N N . ASP A 1 92 ? 17.499 -0.029 -29.948 1.00 97.62 92 ASP A N 1
ATOM 725 C CA . ASP A 1 92 ? 18.017 1.107 -30.719 1.00 97.62 92 ASP A CA 1
ATOM 726 C C . ASP A 1 92 ? 19.549 1.154 -30.687 1.00 97.62 92 ASP A C 1
ATOM 728 O O . ASP A 1 92 ? 20.208 1.269 -31.726 1.00 97.62 92 ASP A O 1
ATOM 732 N N . HIS A 1 93 ? 20.144 1.002 -29.499 1.00 97.69 93 HIS A N 1
ATOM 733 C CA . HIS A 1 93 ? 21.597 0.981 -29.348 1.00 97.69 93 HIS A CA 1
ATOM 734 C C . HIS A 1 93 ? 22.232 -0.189 -30.110 1.00 97.69 93 HIS A C 1
ATOM 736 O O . HIS A 1 93 ? 23.266 -0.022 -30.764 1.00 97.69 93 HIS A O 1
ATOM 742 N N . ARG A 1 94 ? 21.620 -1.378 -30.056 1.00 97.81 94 ARG A N 1
ATOM 743 C CA . ARG A 1 94 ? 22.090 -2.553 -30.797 1.00 97.81 94 ARG A CA 1
ATOM 744 C C . ARG A 1 94 ? 22.053 -2.302 -32.301 1.00 97.81 94 ARG A C 1
ATOM 746 O O . ARG A 1 94 ? 23.053 -2.557 -32.969 1.00 97.81 94 ARG A O 1
A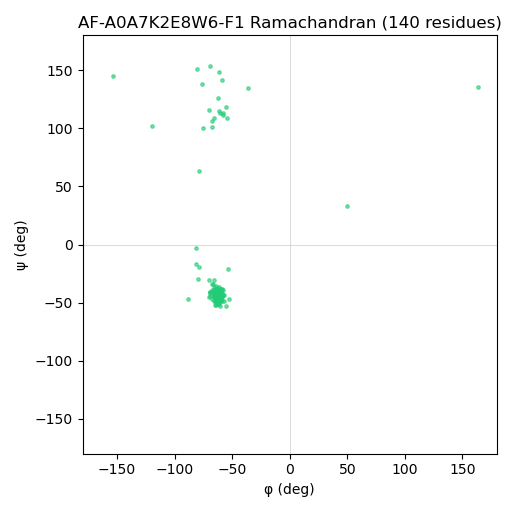TOM 753 N N . GLN A 1 95 ? 20.951 -1.758 -32.811 1.00 97.69 95 GLN A N 1
ATOM 754 C CA . GLN A 1 95 ? 20.811 -1.428 -34.226 1.00 97.69 95 GLN A CA 1
ATOM 755 C C . GLN A 1 95 ? 21.862 -0.403 -34.669 1.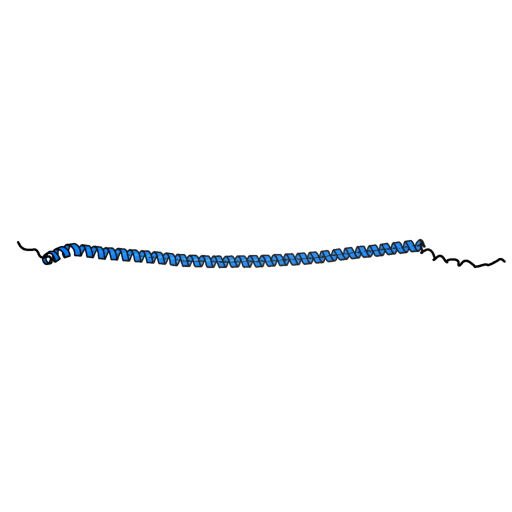00 97.69 95 GLN A C 1
ATOM 757 O O . GLN A 1 95 ? 22.533 -0.609 -35.681 1.00 97.69 95 GLN A O 1
ATOM 762 N N . LEU A 1 96 ? 22.064 0.667 -33.896 1.00 97.62 96 LEU A N 1
ATOM 763 C CA . LEU A 1 96 ? 23.074 1.681 -34.198 1.00 97.62 96 LEU A CA 1
ATOM 764 C C . LEU A 1 96 ? 24.497 1.103 -34.184 1.00 97.62 96 LEU A C 1
ATOM 766 O O . LEU A 1 96 ? 25.308 1.411 -35.060 1.00 97.62 96 LEU A O 1
ATOM 770 N N . SER A 1 97 ? 24.815 0.263 -33.199 1.00 97.31 97 SER A N 1
ATOM 771 C CA . SER A 1 97 ? 26.116 -0.405 -33.118 1.00 97.31 97 SER A CA 1
ATOM 772 C C . SER A 1 97 ? 26.354 -1.318 -34.321 1.00 97.31 97 SER A C 1
ATOM 774 O O . SER A 1 97 ? 27.466 -1.364 -34.846 1.00 97.31 97 SER A O 1
ATOM 776 N N . GLU A 1 98 ? 25.325 -2.034 -34.770 1.00 97.75 98 GLU A N 1
ATOM 777 C CA . GLU A 1 98 ? 25.413 -2.928 -35.921 1.00 97.75 98 GLU A CA 1
ATOM 778 C C . GLU A 1 98 ? 25.581 -2.154 -37.232 1.00 97.75 98 GLU A C 1
ATOM 780 O O . GLU A 1 98 ? 26.453 -2.495 -38.030 1.00 97.75 98 GLU A O 1
ATOM 785 N N . GLN A 1 99 ? 24.859 -1.044 -37.404 1.00 97.88 99 GLN A N 1
ATOM 786 C CA . GLN A 1 99 ? 25.061 -0.120 -38.524 1.00 97.88 99 GLN A CA 1
ATOM 787 C C . GLN A 1 99 ? 26.501 0.405 -38.574 1.00 97.88 99 GLN A C 1
ATOM 789 O O . GLN A 1 99 ? 27.152 0.327 -39.615 1.00 97.88 99 GLN A O 1
ATOM 794 N N . ARG A 1 100 ? 27.033 0.877 -37.438 1.00 97.81 100 ARG A N 1
ATOM 795 C CA . ARG A 1 100 ? 28.426 1.347 -37.350 1.00 97.81 100 ARG A CA 1
ATOM 796 C C . ARG A 1 100 ? 29.423 0.241 -37.675 1.00 97.81 100 ARG A C 1
ATOM 798 O O . ARG A 1 100 ? 30.408 0.485 -38.364 1.00 97.81 100 ARG A O 1
ATOM 805 N N . HIS A 1 101 ? 29.178 -0.978 -37.198 1.00 97.56 101 HIS A N 1
ATOM 806 C CA . HIS A 1 101 ? 30.046 -2.110 -37.503 1.00 97.56 101 HIS A CA 1
ATOM 807 C C .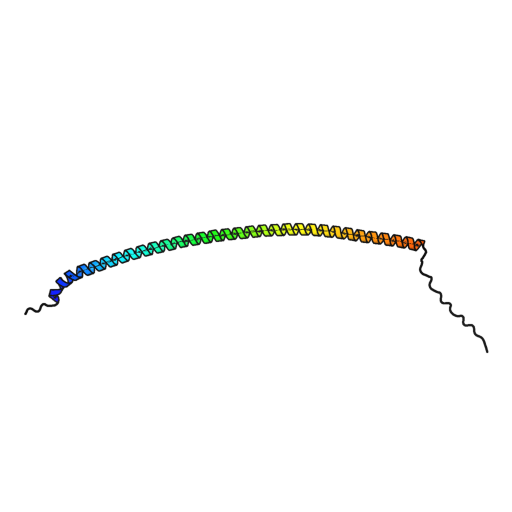 HIS A 1 101 ? 30.041 -2.436 -39.002 1.00 97.56 101 HIS A C 1
ATOM 809 O O . HIS A 1 101 ? 31.105 -2.593 -39.600 1.00 97.56 101 HIS A O 1
ATOM 815 N N . GLN A 1 102 ? 28.861 -2.471 -39.624 1.00 97.38 102 GLN A N 1
ATOM 816 C CA . GLN A 1 102 ? 28.723 -2.685 -41.065 1.00 97.38 102 GLN A CA 1
ATOM 817 C C . GLN A 1 102 ? 29.429 -1.592 -41.873 1.00 97.38 102 GLN A C 1
ATOM 819 O O . GLN A 1 102 ? 30.106 -1.902 -42.853 1.00 97.38 102 GLN A O 1
ATOM 824 N N . GLU A 1 103 ? 29.333 -0.331 -41.452 1.00 97.50 103 GLU A N 1
ATOM 825 C CA . GLU A 1 103 ? 30.034 0.783 -42.092 1.00 97.50 103 GLU A CA 1
ATOM 826 C C . GLU A 1 103 ? 31.558 0.617 -42.026 1.00 97.50 103 GLU A C 1
ATOM 828 O O . GLU A 1 103 ? 32.240 0.746 -43.046 1.00 97.50 103 GLU A O 1
ATOM 833 N N . VAL A 1 104 ? 32.096 0.249 -40.858 1.00 97.50 104 VAL A N 1
ATOM 834 C CA . VAL A 1 104 ? 33.530 -0.031 -40.693 1.00 97.50 104 VAL A CA 1
ATOM 835 C C . VAL A 1 104 ? 33.962 -1.178 -41.605 1.00 97.50 104 VAL A C 1
ATOM 837 O O . VAL A 1 104 ? 34.931 -1.027 -42.350 1.00 97.50 104 VAL A O 1
ATOM 840 N N . VAL A 1 105 ? 33.222 -2.289 -41.617 1.00 97.69 105 VAL A N 1
ATOM 841 C CA . VAL A 1 105 ? 33.505 -3.440 -42.493 1.00 97.69 105 VAL A CA 1
ATOM 842 C C . VAL A 1 105 ? 33.488 -3.028 -43.967 1.00 97.69 105 VAL A C 1
ATOM 844 O O . VAL A 1 105 ? 34.397 -3.393 -44.717 1.00 97.69 105 VAL A O 1
ATOM 847 N N . ARG A 1 106 ? 32.506 -2.218 -44.379 1.00 96.94 106 ARG A N 1
ATOM 848 C CA . ARG A 1 106 ? 32.394 -1.693 -45.747 1.00 96.94 106 ARG A CA 1
ATOM 849 C C . ARG A 1 106 ? 33.598 -0.827 -46.114 1.00 96.94 106 ARG A C 1
ATOM 851 O O . ARG A 1 106 ? 34.224 -1.074 -47.142 1.00 96.94 106 ARG A O 1
ATOM 858 N N . SER A 1 107 ? 33.963 0.128 -45.258 1.00 97.25 107 SER A N 1
ATOM 859 C CA . SER A 1 107 ? 35.116 1.013 -45.482 1.00 97.25 107 SER A CA 1
ATOM 860 C C . SER A 1 107 ? 36.437 0.245 -45.569 1.00 97.25 107 SER A C 1
ATOM 862 O O . SER A 1 107 ? 37.291 0.569 -46.394 1.00 97.25 107 SER A O 1
ATOM 864 N N . LEU A 1 108 ? 36.589 -0.817 -44.770 1.00 97.25 108 LEU A N 1
ATOM 865 C CA . LEU A 1 108 ? 37.771 -1.669 -44.789 1.00 97.25 108 LEU A CA 1
ATOM 866 C C . LEU A 1 108 ? 37.845 -2.473 -46.091 1.00 97.25 108 LEU A C 1
ATOM 868 O O . LEU A 1 108 ? 38.921 -2.591 -46.679 1.00 97.25 108 LEU A O 1
ATOM 872 N N . GLY A 1 109 ? 36.706 -2.989 -46.561 1.00 96.38 109 GLY A N 1
ATOM 873 C CA . GLY A 1 109 ? 36.591 -3.648 -47.861 1.00 96.38 109 GLY A CA 1
ATOM 874 C C . GLY A 1 109 ? 36.988 -2.723 -49.013 1.00 96.38 109 GLY A C 1
ATOM 875 O O . GLY A 1 109 ? 37.834 -3.090 -49.830 1.00 96.38 109 GLY A O 1
ATOM 876 N N . GLU A 1 110 ? 36.460 -1.497 -49.029 1.00 96.81 110 GLU A N 1
ATOM 877 C CA . GLU A 1 110 ? 36.812 -0.477 -50.026 1.00 96.81 110 GLU A CA 1
ATOM 878 C C . GLU A 1 110 ? 38.303 -0.112 -49.968 1.00 96.81 110 GLU A C 1
ATOM 880 O O . GLU A 1 110 ? 38.969 -0.041 -51.004 1.00 96.81 110 GLU A O 1
ATOM 885 N N . ALA A 1 111 ? 38.862 0.080 -48.769 1.00 95.75 111 ALA A N 1
ATOM 886 C CA . ALA A 1 111 ? 40.284 0.365 -48.591 1.00 95.75 111 ALA A CA 1
ATOM 887 C C . ALA A 1 111 ? 41.162 -0.781 -49.120 1.00 95.75 111 ALA A C 1
ATOM 889 O O . ALA A 1 111 ? 42.131 -0.530 -49.840 1.00 95.75 111 ALA A O 1
ATOM 890 N N . ARG A 1 112 ? 40.795 -2.036 -48.835 1.00 95.25 112 ARG A N 1
ATOM 891 C CA . ARG A 1 112 ? 41.504 -3.223 -49.330 1.00 95.25 112 ARG A CA 1
ATOM 892 C C . ARG A 1 112 ? 41.448 -3.330 -50.853 1.00 95.25 112 ARG A C 1
ATOM 894 O O . ARG A 1 112 ? 42.463 -3.624 -51.476 1.00 95.25 112 ARG A O 1
ATOM 901 N N . GLU A 1 113 ? 40.298 -3.062 -51.463 1.00 94.50 113 GLU A N 1
ATOM 902 C CA . GLU A 1 113 ? 40.158 -3.067 -52.924 1.00 94.50 113 GLU A CA 1
ATOM 903 C C . GLU A 1 113 ? 40.988 -1.952 -53.579 1.00 94.50 113 GLU A C 1
ATOM 905 O O . GLU A 1 113 ? 41.608 -2.158 -54.626 1.00 94.50 113 GLU A O 1
ATOM 910 N N . ARG A 1 114 ? 41.036 -0.764 -52.962 1.00 94.12 114 ARG A N 1
ATOM 911 C CA . ARG A 1 114 ? 41.899 0.334 -53.422 1.00 94.12 114 ARG A CA 1
ATOM 912 C C . ARG A 1 114 ? 43.375 -0.051 -53.350 1.00 94.12 114 ARG A C 1
ATOM 914 O O . ARG A 1 114 ? 44.090 0.201 -54.317 1.00 94.12 114 ARG A O 1
ATOM 921 N N . LEU A 1 115 ? 43.811 -0.693 -52.265 1.00 92.69 115 LEU A N 1
ATOM 922 C CA . LEU A 1 115 ? 45.180 -1.201 -52.137 1.00 92.69 115 LEU A CA 1
ATOM 923 C C . LEU A 1 115 ? 45.493 -2.256 -53.202 1.00 92.69 115 LEU A C 1
ATOM 925 O O . LEU A 1 115 ? 46.476 -2.097 -53.915 1.00 92.69 115 LEU A O 1
ATOM 929 N N . ALA A 1 116 ? 44.623 -3.248 -53.403 1.00 88.62 116 ALA A N 1
ATOM 930 C CA . ALA A 1 116 ? 44.817 -4.274 -54.431 1.00 88.62 116 ALA A CA 1
ATOM 931 C C . ALA A 1 116 ? 44.912 -3.679 -55.851 1.00 88.62 116 A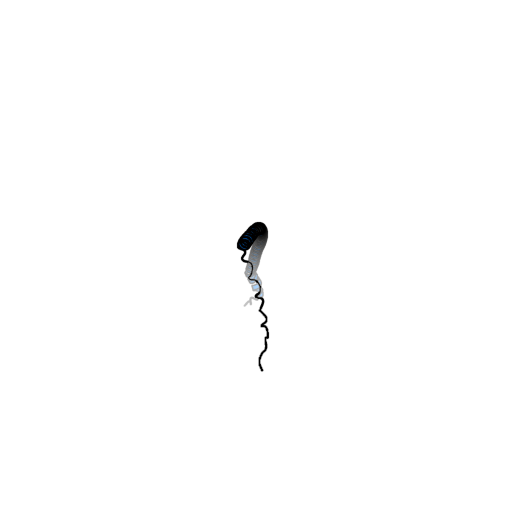LA A C 1
ATOM 933 O O . ALA A 1 116 ? 45.724 -4.117 -56.666 1.00 88.62 116 ALA A O 1
ATOM 934 N N . ARG A 1 117 ? 44.118 -2.640 -56.157 1.00 88.88 117 ARG A N 1
ATOM 935 C CA . ARG A 1 117 ? 44.223 -1.908 -57.431 1.00 88.88 117 ARG A CA 1
ATOM 936 C C . ARG A 1 117 ? 45.566 -1.198 -57.583 1.00 88.88 117 ARG A C 1
ATOM 938 O O . ARG A 1 117 ? 46.146 -1.256 -58.667 1.00 88.88 117 ARG A O 1
ATOM 945 N N . ILE A 1 118 ? 46.048 -0.546 -56.524 1.00 89.25 118 ILE A N 1
ATOM 946 C CA . ILE A 1 118 ? 47.353 0.129 -56.507 1.00 89.25 118 ILE A CA 1
ATOM 947 C C . ILE A 1 118 ? 48.485 -0.897 -56.669 1.00 89.25 118 ILE A C 1
ATOM 949 O O . ILE A 1 118 ? 49.339 -0.718 -57.533 1.00 89.25 118 ILE A O 1
ATOM 953 N N . GLU A 1 119 ? 48.458 -2.001 -55.921 1.00 84.00 119 GLU A N 1
ATOM 954 C CA . GLU A 1 119 ? 49.432 -3.099 -56.028 1.00 84.00 119 GLU A CA 1
ATOM 955 C C . GLU A 1 119 ? 49.462 -3.707 -57.439 1.00 84.00 119 GLU A C 1
ATOM 957 O O . GLU A 1 119 ? 50.538 -3.905 -58.007 1.00 84.00 119 GLU A O 1
ATOM 962 N N . GLY A 1 120 ? 48.291 -3.921 -58.051 1.00 80.62 120 GLY A N 1
ATOM 963 C CA . GLY A 1 120 ? 48.178 -4.397 -59.430 1.00 80.62 120 GLY A CA 1
ATOM 964 C C . GLY A 1 120 ? 48.773 -3.431 -60.464 1.00 80.62 120 GLY A C 1
ATOM 965 O O . GLY A 1 120 ? 49.427 -3.877 -61.407 1.00 80.62 120 GLY A O 1
ATOM 966 N N . HIS A 1 121 ? 48.613 -2.114 -60.276 1.00 68.38 121 HIS A N 1
ATOM 967 C CA . HIS A 1 121 ? 49.243 -1.098 -61.138 1.00 68.38 121 HIS A CA 1
ATOM 968 C C . HIS A 1 121 ? 50.761 -1.025 -60.941 1.00 68.38 121 HIS A C 1
ATOM 970 O O . HIS A 1 121 ? 51.490 -0.735 -61.888 1.00 68.38 121 HIS A O 1
ATOM 976 N N . LEU A 1 122 ? 51.243 -1.319 -59.732 1.00 70.75 122 LEU A N 1
ATOM 977 C CA . LEU A 1 122 ? 52.666 -1.324 -59.398 1.00 70.75 122 LEU A CA 1
ATOM 978 C C . LEU A 1 122 ? 53.390 -2.617 -59.819 1.00 70.75 122 LEU A C 1
ATOM 980 O O . LEU A 1 122 ? 54.607 -2.685 -59.666 1.00 70.75 122 LEU A O 1
ATOM 984 N N . ARG A 1 123 ? 52.688 -3.626 -60.369 1.00 57.72 123 ARG A N 1
ATOM 985 C CA . ARG A 1 123 ? 53.267 -4.916 -60.810 1.00 57.72 123 ARG A CA 1
ATOM 986 C C . ARG A 1 123 ? 54.166 -5.580 -59.750 1.00 57.72 123 ARG A C 1
ATOM 988 O O . ARG A 1 123 ? 55.108 -6.290 -60.095 1.00 57.72 123 ARG A O 1
ATOM 995 N N . ILE A 1 124 ? 53.854 -5.419 -58.462 1.00 59.97 124 ILE A N 1
ATOM 996 C CA . ILE A 1 124 ? 54.524 -6.156 -57.377 1.00 59.97 124 ILE A CA 1
ATOM 997 C C . ILE A 1 124 ? 53.913 -7.566 -57.326 1.00 59.97 124 ILE A C 1
ATOM 999 O O . ILE A 1 124 ? 53.206 -7.945 -56.399 1.00 59.97 124 ILE A O 1
ATOM 1003 N N . GLY A 1 125 ? 54.100 -8.323 -58.406 1.00 50.44 125 GLY A N 1
ATOM 1004 C CA . GLY A 1 125 ? 53.843 -9.754 -58.434 1.00 50.44 125 GLY A CA 1
ATOM 1005 C C . GLY A 1 125 ? 54.981 -10.469 -57.715 1.00 50.44 125 GLY A C 1
ATOM 1006 O O . GLY A 1 125 ? 56.144 -10.103 -57.870 1.00 50.44 125 GLY A O 1
ATOM 1007 N N . THR A 1 126 ? 54.628 -11.470 -56.917 1.00 62.41 126 THR A N 1
ATOM 1008 C CA . THR A 1 126 ? 55.538 -12.444 -56.301 1.00 62.41 126 THR A CA 1
ATOM 1009 C C . THR A 1 126 ? 56.707 -12.820 -57.224 1.00 62.41 126 THR A C 1
ATOM 1011 O O . THR A 1 126 ? 56.457 -13.099 -58.401 1.00 62.41 126 THR A O 1
ATOM 1014 N N . PRO A 1 127 ? 57.959 -12.860 -56.720 1.00 54.09 127 PRO A N 1
ATOM 1015 C CA . PRO A 1 127 ? 59.109 -13.257 -57.526 1.00 54.09 127 PRO A CA 1
ATOM 1016 C C . PRO A 1 127 ? 58.902 -14.684 -58.066 1.00 54.09 127 PRO A C 1
ATOM 1018 O O . PRO A 1 127 ? 58.332 -15.518 -57.354 1.00 54.09 127 PRO A O 1
ATOM 1021 N N . PRO A 1 128 ? 59.307 -14.972 -59.318 1.00 53.66 128 PRO A N 1
ATOM 1022 C CA . PRO A 1 128 ? 59.136 -16.299 -59.897 1.00 53.66 128 PRO A CA 1
ATOM 1023 C C . PRO A 1 128 ? 59.920 -17.337 -59.079 1.00 53.66 128 PRO A C 1
ATOM 1025 O O . PRO A 1 128 ? 60.955 -16.998 -58.496 1.00 53.66 128 PRO A O 1
ATOM 1028 N N . PRO A 1 129 ? 59.442 -18.593 -59.008 1.00 54.28 129 PRO A N 1
ATOM 1029 C CA . PRO A 1 129 ? 60.173 -19.643 -58.320 1.00 54.28 129 PRO A CA 1
ATOM 1030 C C . PRO A 1 129 ? 61.509 -19.840 -59.038 1.00 54.28 129 PRO A C 1
ATOM 1032 O O . PRO A 1 129 ? 61.543 -20.022 -60.253 1.00 54.28 129 PRO A O 1
ATOM 1035 N N . HIS A 1 130 ? 62.605 -19.754 -58.285 1.00 52.91 130 HIS A N 1
ATOM 1036 C CA . HIS A 1 130 ? 63.940 -20.040 -58.790 1.00 52.91 130 HIS A CA 1
ATOM 1037 C C . HIS A 1 130 ? 63.972 -21.471 -59.341 1.00 52.91 130 HIS A C 1
ATOM 1039 O O . HIS A 1 130 ? 63.824 -22.437 -58.591 1.00 52.91 130 HIS A O 1
ATOM 1045 N N . GLU A 1 131 ? 64.145 -21.599 -60.656 1.00 47.06 131 GLU A N 1
ATOM 1046 C CA . GLU A 1 131 ? 64.545 -22.850 -61.288 1.00 47.06 131 GLU A CA 1
ATOM 1047 C C . GLU A 1 131 ? 65.968 -23.158 -60.808 1.00 47.06 131 GLU A C 1
ATOM 1049 O O . GLU A 1 131 ? 66.921 -22.452 -61.133 1.00 47.06 131 GLU A O 1
ATOM 1054 N N . ASN A 1 132 ? 66.102 -24.172 -59.953 1.00 49.69 132 ASN A N 1
ATOM 1055 C CA . ASN A 1 132 ? 67.399 -24.725 -59.596 1.00 49.69 132 ASN A CA 1
ATOM 1056 C C . ASN A 1 132 ? 67.966 -25.417 -60.837 1.00 49.69 132 ASN A C 1
ATOM 1058 O O . ASN A 1 132 ? 67.505 -26.497 -61.209 1.00 49.69 132 ASN A O 1
ATOM 1062 N N . GLU A 1 133 ? 68.963 -24.786 -61.454 1.00 47.50 133 GLU A N 1
ATOM 1063 C CA . GLU A 1 133 ? 69.826 -25.392 -62.461 1.00 47.50 133 GLU A CA 1
ATOM 1064 C C . GLU A 1 133 ? 70.449 -26.670 -61.883 1.00 47.50 133 GLU A C 1
ATOM 1066 O O . GLU A 1 133 ? 71.285 -26.656 -60.975 1.00 47.50 133 GLU A O 1
ATOM 1071 N N . THR A 1 134 ? 69.987 -27.804 -62.397 1.00 50.28 134 THR A N 1
ATOM 1072 C CA . THR A 1 134 ? 70.618 -29.109 -62.246 1.00 50.28 134 THR A CA 1
ATOM 1073 C C . THR A 1 134 ? 72.015 -29.040 -62.848 1.00 50.28 134 THR A C 1
ATOM 1075 O O . THR A 1 134 ? 72.157 -28.872 -64.057 1.00 50.28 134 THR A O 1
ATOM 1078 N N . GLY A 1 135 ? 73.031 -29.159 -61.992 1.00 51.31 135 GLY A N 1
ATOM 1079 C CA . GLY A 1 135 ? 74.429 -29.236 -62.392 1.00 51.31 135 GLY A CA 1
ATOM 1080 C C . GLY A 1 135 ? 74.654 -30.368 -63.389 1.00 51.31 135 GLY A C 1
ATOM 1081 O O . GLY A 1 135 ? 74.418 -31.536 -63.081 1.00 51.31 135 GLY A O 1
ATOM 1082 N N . GLU A 1 136 ? 75.107 -29.989 -64.581 1.00 49.88 136 GLU A N 1
ATOM 1083 C CA . GLU A 1 136 ? 75.619 -30.901 -65.590 1.00 49.88 136 GLU A CA 1
ATOM 1084 C C . GLU A 1 136 ? 76.847 -31.638 -65.051 1.00 49.88 136 GLU A C 1
ATOM 1086 O O . GLU A 1 136 ? 77.914 -31.080 -64.787 1.00 49.88 136 GLU A O 1
ATOM 1091 N N . GLU A 1 137 ? 76.658 -32.940 -64.911 1.00 56.91 137 GLU A N 1
ATOM 1092 C CA . GLU A 1 137 ? 77.679 -33.953 -64.768 1.00 56.91 137 GLU A CA 1
ATOM 1093 C C . GLU A 1 137 ? 78.453 -34.047 -66.098 1.00 56.91 137 GLU A C 1
ATOM 1095 O O . GLU A 1 137 ? 77.986 -34.640 -67.068 1.00 56.91 137 GLU A O 1
ATOM 1100 N N . SER A 1 138 ? 79.640 -33.441 -66.174 1.00 54.88 138 SER A N 1
ATOM 1101 C CA . SER A 1 138 ? 80.569 -33.653 -67.292 1.00 54.88 138 SER A CA 1
ATOM 1102 C C . SER A 1 138 ? 81.882 -34.225 -66.774 1.00 54.88 138 SER A C 1
ATOM 1104 O O . SER A 1 138 ? 82.738 -33.516 -66.248 1.00 54.88 138 SER A O 1
ATOM 1106 N N . GLY A 1 139 ? 82.037 -35.536 -66.953 1.00 57.59 139 GLY A N 1
ATOM 1107 C CA . GLY A 1 139 ? 83.259 -36.271 -66.658 1.00 57.59 139 GLY A CA 1
ATOM 1108 C C . GLY A 1 139 ? 84.434 -35.966 -67.598 1.00 57.59 139 GLY A C 1
ATOM 1109 O O . GLY A 1 139 ? 84.255 -35.602 -68.760 1.00 57.59 139 GLY A O 1
ATOM 1110 N N . ARG A 1 140 ? 85.645 -36.163 -67.058 1.00 54.56 140 ARG A N 1
ATOM 1111 C CA . ARG A 1 140 ? 86.962 -36.504 -67.662 1.00 54.56 140 ARG A CA 1
ATOM 1112 C C . ARG A 1 140 ? 88.012 -36.168 -66.588 1.00 54.56 140 ARG A C 1
ATOM 1114 O O . ARG A 1 140 ? 87.895 -35.131 -65.957 1.00 54.56 140 ARG A O 1
ATOM 1121 N N . ALA A 1 141 ? 89.032 -36.956 -66.274 1.00 50.47 141 ALA A N 1
ATOM 1122 C CA . ALA A 1 141 ? 89.855 -37.872 -67.054 1.00 50.47 141 ALA A CA 1
ATOM 1123 C C . ALA A 1 141 ? 90.414 -38.964 -66.099 1.00 50.47 141 ALA A C 1
ATOM 1125 O O . ALA A 1 141 ? 90.468 -38.730 -64.895 1.00 50.47 141 ALA A O 1
ATOM 1126 N N . ALA A 1 142 ? 90.552 -40.208 -66.569 1.00 49.06 142 ALA A N 1
ATOM 1127 C CA . ALA A 1 142 ? 91.819 -40.848 -66.974 1.00 49.06 142 ALA A CA 1
ATOM 1128 C C . ALA A 1 142 ? 92.736 -41.219 -65.798 1.00 49.06 142 ALA A C 1
ATOM 1130 O O . ALA A 1 142 ? 93.246 -40.298 -65.128 1.00 49.06 142 ALA A O 1
#